Protein AF-A0AA35NRB8-F1 (afdb_monomer)

Orga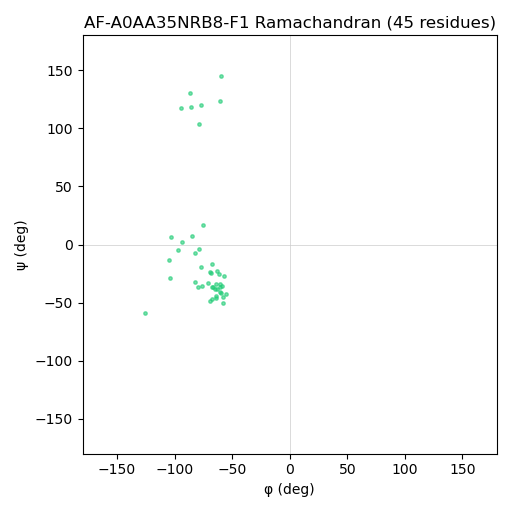nism: Saccharomyces uvarum (NCBI: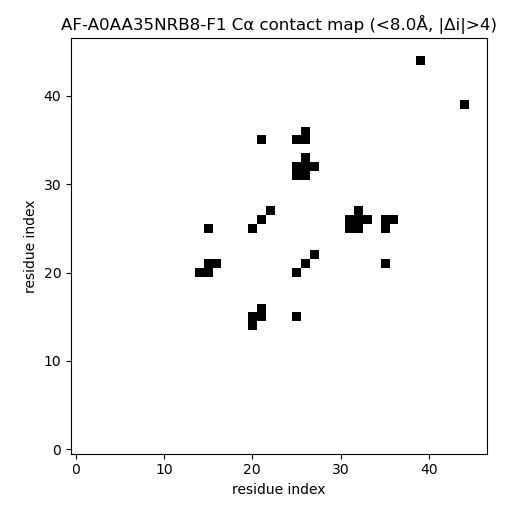txid230603)

pLDDT: mean 82.0, std 6.8, range [60.19, 91.19]

Mean predicted aligned error: 6.52 Å

Nearest PDB structures (foldseek):
  9etz-assembly1_U  TM=9.770E-01  e=6.422E-07  Saccharomyces cerevisiae
  6hu9-assembly1_J  TM=9.763E-01  e=2.079E-06  Saccharomyces cerevisiae S288C
  6t15-assembly1_J  TM=9.533E-01  e=3.327E-06  Saccharomyces cerevisiae S288C
  8ab6-assembly1_J  TM=8.588E-01  e=1.698E-02  Yarrowia lipolytica
  8q1b-assembly1_U  TM=8.627E-01  e=4.348E-02  Schizosaccharomyces pombe

Structure (mmCIF, N/CA/C/O backbone):
data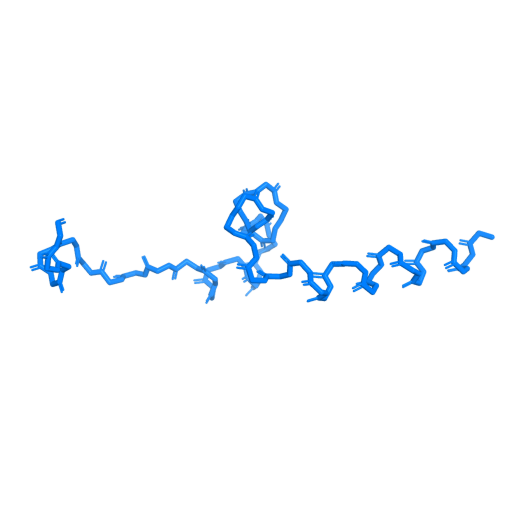_AF-A0AA35NRB8-F1
#
_entry.id   AF-A0AA35NRB8-F1
#
loop_
_atom_site.group_PDB
_atom_site.id
_atom_site.type_symbol
_atom_site.label_atom_id
_atom_site.label_alt_id
_atom_site.label_comp_id
_atom_site.label_asym_id
_atom_site.label_entity_id
_atom_site.label_seq_id
_atom_site.pdbx_PDB_ins_code
_atom_site.Cartn_x
_atom_site.Cartn_y
_atom_site.Cartn_z
_atom_site.occupancy
_atom_site.B_iso_or_equiv
_atom_site.auth_seq_id
_atom_site.auth_comp_id
_atom_site.auth_asym_id
_atom_site.auth_atom_id
_atom_site.pdbx_PDB_model_num
ATOM 1 N N . MET A 1 1 ? 20.397 2.727 -12.254 1.00 62.38 1 MET A N 1
ATOM 2 C CA . MET A 1 1 ? 19.310 3.129 -11.328 1.00 62.38 1 MET A CA 1
ATOM 3 C C . MET A 1 1 ? 17.977 2.437 -11.632 1.00 62.38 1 MET A C 1
ATOM 5 O O . MET A 1 1 ? 17.296 2.076 -10.686 1.00 62.38 1 MET A O 1
ATOM 9 N N . LEU A 1 2 ? 17.630 2.170 -12.901 1.00 85.81 2 LEU A N 1
ATOM 10 C CA . LEU A 1 2 ? 16.359 1.524 -13.293 1.00 85.81 2 LEU A CA 1
ATOM 11 C C . LEU A 1 2 ? 16.094 0.164 -12.620 1.00 85.81 2 LEU A C 1
ATOM 13 O O . LEU A 1 2 ? 14.997 -0.074 -12.132 1.00 85.81 2 LEU A O 1
ATOM 17 N N . TRP A 1 3 ? 17.114 -0.690 -12.513 1.00 86.62 3 TRP A N 1
ATOM 18 C CA . TRP A 1 3 ? 16.996 -1.997 -11.857 1.00 86.62 3 TRP A CA 1
ATOM 19 C C . TRP A 1 3 ? 16.681 -1.920 -10.359 1.00 86.62 3 TRP A C 1
ATOM 21 O O . TRP A 1 3 ? 15.941 -2.756 -9.858 1.00 86.62 3 TRP A O 1
ATOM 31 N N . GLY A 1 4 ? 17.187 -0.895 -9.662 1.00 89.69 4 GLY A N 1
ATOM 32 C CA . GLY A 1 4 ? 16.867 -0.671 -8.249 1.00 89.69 4 GLY A CA 1
ATOM 33 C C . GLY A 1 4 ? 15.428 -0.192 -8.042 1.00 89.69 4 GLY A C 1
ATOM 34 O O . GLY A 1 4 ? 14.789 -0.557 -7.064 1.00 89.69 4 GLY A O 1
ATOM 35 N N . GLY A 1 5 ? 14.892 0.584 -8.990 1.00 89.75 5 GLY A N 1
ATOM 36 C CA . GLY A 1 5 ? 13.472 0.934 -9.002 1.00 89.75 5 GLY A CA 1
ATOM 37 C C . GLY A 1 5 ? 12.596 -0.287 -9.277 1.00 89.75 5 GLY A C 1
ATOM 38 O O . GLY A 1 5 ? 11.654 -0.539 -8.536 1.00 89.75 5 GLY A O 1
ATOM 39 N N . ALA A 1 6 ? 12.938 -1.088 -10.290 1.00 91.19 6 ALA A N 1
ATOM 40 C CA . ALA A 1 6 ? 1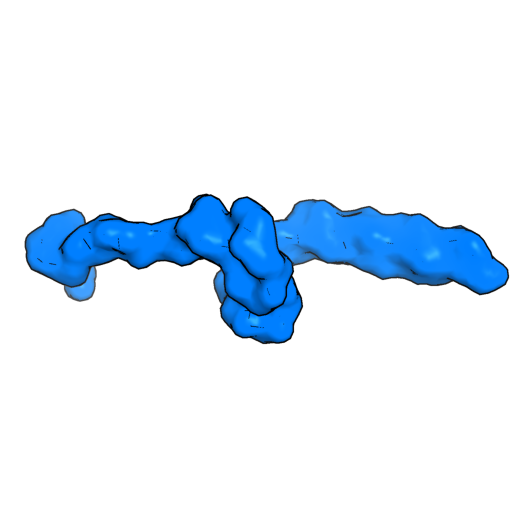2.190 -2.295 -10.642 1.00 91.19 6 ALA A CA 1
ATOM 41 C C . ALA A 1 6 ? 12.130 -3.311 -9.488 1.00 91.19 6 ALA A C 1
ATOM 43 O O . ALA A 1 6 ? 11.063 -3.855 -9.209 1.00 91.19 6 ALA A O 1
ATOM 44 N N . SER A 1 7 ? 13.240 -3.526 -8.772 1.00 91.12 7 SER A N 1
ATOM 45 C CA . SER A 1 7 ? 13.239 -4.396 -7.592 1.00 91.12 7 SER A CA 1
ATOM 46 C C . SER A 1 7 ? 12.414 -3.821 -6.437 1.00 91.12 7 SER A C 1
ATOM 48 O O . SER A 1 7 ? 11.718 -4.580 -5.767 1.00 91.12 7 SER A O 1
ATOM 50 N N . MET A 1 8 ? 12.426 -2.498 -6.231 1.00 87.94 8 MET A N 1
ATOM 51 C CA . MET A 1 8 ? 11.592 -1.829 -5.223 1.00 87.94 8 MET A CA 1
ATOM 52 C C . MET A 1 8 ? 10.095 -1.965 -5.533 1.00 87.94 8 MET A C 1
ATOM 54 O O . MET A 1 8 ? 9.314 -2.304 -4.650 1.00 87.94 8 MET A O 1
ATOM 58 N N . PHE A 1 9 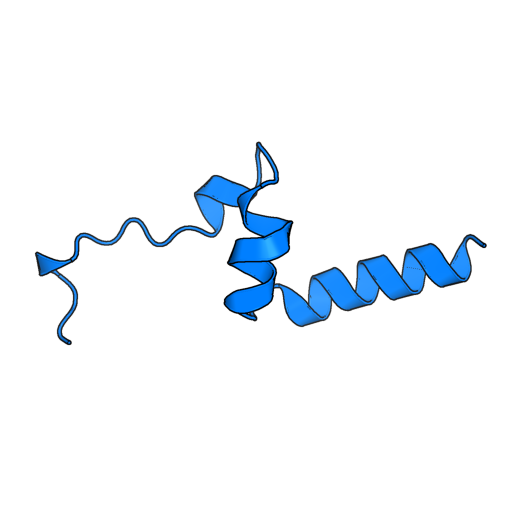? 9.689 -1.771 -6.791 1.00 88.38 9 PHE A N 1
ATOM 59 C CA . PHE A 1 9 ? 8.306 -2.009 -7.212 1.00 88.38 9 PHE A CA 1
ATOM 60 C C . PHE A 1 9 ? 7.908 -3.480 -7.058 1.00 88.38 9 PHE A C 1
ATOM 62 O O . PHE A 1 9 ? 6.804 -3.763 -6.600 1.00 88.38 9 PHE A O 1
ATOM 69 N N . GLY A 1 10 ? 8.815 -4.416 -7.355 1.00 89.19 10 GLY A N 1
ATOM 70 C CA . GLY A 1 10 ? 8.603 -5.835 -7.064 1.00 89.19 10 GLY A CA 1
ATOM 71 C C . GLY A 1 10 ? 8.359 -6.086 -5.574 1.00 89.19 10 GLY A C 1
ATOM 72 O O . GLY A 1 10 ? 7.404 -6.767 -5.214 1.00 89.19 10 GLY A O 1
ATOM 73 N N . LEU A 1 11 ? 9.161 -5.479 -4.696 1.00 89.44 11 LEU A N 1
ATOM 74 C CA . LEU A 1 11 ? 8.974 -5.577 -3.247 1.00 89.44 11 LEU A CA 1
ATOM 75 C C . LEU A 1 11 ? 7.610 -5.031 -2.806 1.00 89.44 11 LEU A C 1
ATOM 77 O O . LEU A 1 11 ? 6.984 -5.619 -1.923 1.00 89.44 11 LEU A O 1
ATOM 81 N N . PHE A 1 12 ? 7.114 -3.966 -3.438 1.00 87.69 12 PHE A N 1
ATOM 82 C CA . PHE A 1 12 ? 5.783 -3.449 -3.134 1.00 87.69 12 PHE A CA 1
ATOM 83 C C . PHE A 1 12 ? 4.661 -4.430 -3.485 1.00 87.69 12 PHE A C 1
ATOM 85 O O . PHE A 1 12 ? 3.753 -4.609 -2.681 1.00 87.69 12 PHE A O 1
ATOM 92 N N . VAL A 1 13 ? 4.779 -5.154 -4.603 1.00 87.44 13 VAL A N 1
ATOM 93 C CA . VAL A 1 13 ? 3.835 -6.226 -4.967 1.00 87.44 13 VAL A CA 1
ATOM 94 C C . VAL A 1 13 ? 3.876 -7.370 -3.947 1.00 87.44 13 VAL A C 1
ATOM 96 O O . VAL A 1 13 ? 2.841 -7.817 -3.465 1.00 87.44 13 VAL A O 1
ATOM 99 N N . PHE A 1 14 ? 5.067 -7.827 -3.549 1.00 88.44 14 PHE A N 1
ATOM 100 C CA . PHE A 1 14 ? 5.190 -8.929 -2.581 1.00 88.44 14 PHE A CA 1
ATOM 101 C C . PHE A 1 14 ? 4.760 -8.556 -1.155 1.00 88.44 14 PHE A C 1
ATOM 103 O O . PHE A 1 14 ? 4.409 -9.437 -0.372 1.00 88.44 14 PHE A O 1
ATOM 110 N N . THR A 1 15 ? 4.794 -7.271 -0.798 1.00 88.00 15 THR A N 1
ATOM 111 C CA . THR A 1 15 ? 4.440 -6.785 0.547 1.00 88.00 15 THR A CA 1
ATOM 112 C C . THR A 1 15 ? 3.061 -6.133 0.611 1.00 88.00 15 THR A C 1
ATOM 114 O O . THR A 1 15 ? 2.684 -5.627 1.668 1.00 88.00 15 THR A O 1
ATOM 117 N N . GLU A 1 16 ? 2.283 -6.177 -0.472 1.00 82.25 16 GLU A N 1
ATOM 118 C CA . GLU A 1 16 ? 0.947 -5.578 -0.546 1.00 82.25 16 GLU A CA 1
ATOM 119 C C . GLU A 1 16 ? -0.005 -6.141 0.515 1.00 82.25 16 GLU A C 1
ATOM 121 O O . GLU A 1 16 ? -0.779 -5.390 1.091 1.00 82.25 16 GLU A O 1
ATOM 126 N N . GLY A 1 17 ? 0.092 -7.431 0.852 1.00 84.06 17 GLY A N 1
ATOM 127 C CA . GLY A 1 17 ? -0.733 -8.066 1.890 1.00 84.06 17 GLY A CA 1
ATOM 128 C C . GLY A 1 17 ? -0.291 -7.790 3.333 1.00 84.06 17 GLY A C 1
ATOM 129 O O . GLY A 1 17 ? -0.935 -8.256 4.271 1.00 84.06 17 GLY A O 1
ATOM 130 N N . TRP A 1 18 ? 0.817 -7.077 3.545 1.00 87.38 18 TRP A N 1
ATOM 131 C CA . TRP A 1 18 ? 1.333 -6.829 4.887 1.00 87.38 18 TRP A CA 1
ATOM 132 C C . TRP A 1 18 ? 0.663 -5.587 5.501 1.00 87.38 18 TRP A C 1
ATOM 134 O O . TRP A 1 18 ? 0.892 -4.473 5.018 1.00 87.38 18 TRP A O 1
ATOM 144 N N . PRO A 1 19 ? -0.069 -5.708 6.626 1.00 84.38 19 PRO A N 1
ATOM 145 C CA . PRO A 1 19 ? -0.925 -4.632 7.142 1.00 84.38 19 PRO A CA 1
ATOM 146 C C . PRO A 1 19 ? -0.147 -3.348 7.474 1.00 84.38 19 PRO A C 1
ATOM 148 O O . PRO A 1 19 ? -0.535 -2.250 7.094 1.00 84.38 19 PRO A O 1
ATOM 151 N N . LYS A 1 20 ? 1.043 -3.481 8.072 1.00 87.38 20 LYS A N 1
ATOM 152 C CA . LYS A 1 20 ? 1.930 -2.341 8.367 1.00 87.38 20 LYS A CA 1
ATOM 153 C C . LYS A 1 20 ? 2.380 -1.559 7.122 1.00 87.38 20 LYS A C 1
ATOM 155 O O . LYS A 1 20 ? 2.568 -0.350 7.212 1.00 87.38 20 LYS A O 1
ATOM 160 N N . PHE A 1 21 ? 2.578 -2.223 5.980 1.00 86.50 21 PHE A N 1
ATOM 161 C CA . PHE A 1 21 ? 2.957 -1.552 4.732 1.00 86.50 21 PHE A CA 1
ATOM 162 C C . PHE A 1 21 ? 1.735 -0.967 4.017 1.00 86.50 21 PHE A C 1
ATOM 164 O O . PHE A 1 21 ? 1.841 0.116 3.440 1.00 86.50 21 PHE A O 1
ATOM 171 N N . GLN A 1 22 ? 0.569 -1.610 4.137 1.00 84.44 22 GLN A N 1
ATOM 172 C CA . GLN A 1 22 ? -0.703 -1.032 3.700 1.00 84.44 22 GLN A CA 1
ATOM 173 C C . GLN A 1 22 ? -0.978 0.301 4.394 1.00 84.44 22 GLN A C 1
ATOM 175 O O . GLN A 1 22 ? -1.195 1.297 3.711 1.00 84.44 22 GLN A O 1
ATOM 180 N N . ASP A 1 23 ? -0.870 0.362 5.720 1.00 85.69 23 ASP A N 1
ATOM 181 C CA . ASP A 1 23 ? -1.125 1.595 6.479 1.00 85.69 23 ASP A CA 1
ATOM 182 C C . ASP A 1 23 ? -0.074 2.687 6.214 1.00 85.69 23 ASP A C 1
ATOM 184 O O . ASP A 1 23 ? -0.387 3.880 6.155 1.00 85.69 23 ASP A O 1
ATOM 188 N N . ALA A 1 24 ? 1.191 2.294 6.040 1.00 84.38 24 ALA A N 1
ATOM 189 C CA . ALA A 1 24 ? 2.287 3.240 5.856 1.00 84.38 24 ALA A CA 1
ATOM 190 C C . ALA A 1 24 ? 2.383 3.801 4.427 1.00 84.38 24 ALA A C 1
ATOM 192 O O . ALA A 1 24 ? 2.742 4.971 4.266 1.00 84.38 24 ALA A O 1
ATOM 193 N N . ILE A 1 25 ? 2.095 2.986 3.406 1.00 84.62 25 ILE A N 1
ATOM 194 C CA . ILE A 1 25 ? 2.390 3.293 1.998 1.00 84.62 25 ILE A CA 1
ATOM 195 C C . ILE A 1 25 ? 1.131 3.184 1.132 1.00 84.62 25 ILE A C 1
ATOM 197 O O . ILE A 1 25 ? 0.742 4.170 0.507 1.00 84.62 25 ILE A O 1
ATOM 201 N N . TYR A 1 26 ? 0.479 2.019 1.088 1.00 83.31 26 TYR A N 1
ATOM 202 C CA . TYR A 1 26 ? -0.515 1.727 0.043 1.00 83.31 26 TYR A CA 1
ATOM 203 C C . TYR A 1 26 ? -1.867 2.425 0.251 1.00 83.31 26 TYR A C 1
ATOM 205 O O . TYR A 1 26 ? -2.451 2.917 -0.712 1.00 83.31 26 TYR A O 1
ATOM 213 N N . LYS A 1 27 ? -2.326 2.588 1.498 1.00 83.19 27 LYS A N 1
ATOM 214 C CA . LYS A 1 27 ? -3.579 3.292 1.833 1.00 83.19 27 LYS A CA 1
ATOM 215 C C . LYS A 1 27 ? -3.551 4.793 1.543 1.00 83.19 27 LYS A C 1
ATOM 217 O O . LYS A 1 27 ? -4.592 5.426 1.421 1.00 83.19 27 LYS A O 1
ATOM 222 N N . LYS A 1 28 ? -2.361 5.374 1.368 1.00 84.12 28 LYS A N 1
ATOM 223 C CA . LYS A 1 28 ? -2.190 6.793 1.007 1.00 84.12 28 LYS A CA 1
ATOM 224 C C . LYS A 1 28 ? -2.338 7.050 -0.495 1.00 84.12 28 LYS A C 1
ATOM 226 O O . LYS A 1 28 ? -2.329 8.206 -0.913 1.00 84.12 28 LYS A O 1
ATOM 231 N N . ILE A 1 29 ? -2.442 6.001 -1.313 1.00 83.88 29 ILE A N 1
ATOM 232 C CA . ILE A 1 29 ? -2.604 6.129 -2.762 1.00 83.88 29 ILE A CA 1
ATOM 233 C C . ILE A 1 29 ? -4.068 6.516 -3.048 1.00 83.88 29 ILE A C 1
ATOM 235 O O . ILE A 1 29 ? -4.955 5.727 -2.732 1.00 83.88 29 ILE A O 1
ATOM 239 N N . PRO A 1 30 ? -4.356 7.671 -3.684 1.00 74.38 30 PRO A N 1
ATOM 240 C CA . PRO A 1 30 ? -5.719 8.215 -3.784 1.00 74.38 30 PRO A CA 1
ATOM 241 C C . PRO A 1 30 ? -6.765 7.294 -4.428 1.00 74.38 30 PRO A C 1
ATOM 243 O O . PRO A 1 30 ? -7.948 7.426 -4.140 1.00 74.38 30 PRO A O 1
ATOM 246 N N . LEU A 1 31 ? -6.340 6.379 -5.307 1.00 78.44 31 LEU A N 1
ATOM 247 C CA . LEU A 1 31 ? -7.233 5.461 -6.026 1.00 78.44 31 LEU A CA 1
ATOM 248 C C . LEU A 1 31 ? -7.221 4.026 -5.479 1.00 78.44 31 LEU A C 1
ATOM 250 O O . LEU A 1 31 ? -8.221 3.331 -5.603 1.00 78.44 31 LEU A O 1
ATOM 254 N N . LEU A 1 32 ? -6.104 3.579 -4.897 1.00 79.31 32 LEU A N 1
ATOM 255 C CA . LEU A 1 32 ? -5.907 2.190 -4.446 1.00 79.31 32 LEU A CA 1
ATOM 256 C C . LEU A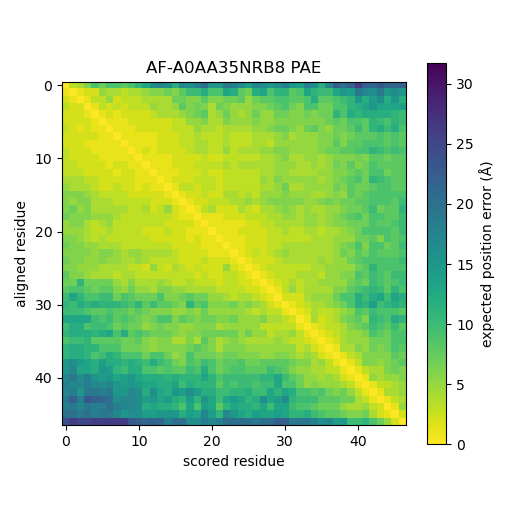 1 32 ? -5.991 2.039 -2.923 1.00 79.31 32 LEU A C 1
ATOM 258 O O . LEU A 1 32 ? -6.082 0.932 -2.405 1.00 79.31 32 LEU A O 1
ATOM 262 N N . GLY A 1 33 ? -5.951 3.145 -2.184 1.00 72.56 33 GLY A N 1
ATOM 263 C CA . GLY A 1 33 ? -6.032 3.115 -0.734 1.00 72.56 33 GLY A CA 1
ATOM 264 C C . GLY A 1 33 ? -7.406 2.706 -0.204 1.00 72.56 33 GLY A C 1
ATOM 265 O O . GLY A 1 33 ? -7.466 1.769 0.591 1.00 72.56 33 GLY A O 1
ATOM 266 N N . PRO A 1 34 ? -8.512 3.302 -0.695 1.00 76.62 34 PRO A N 1
ATOM 267 C CA . PRO A 1 34 ? -9.858 2.953 -0.240 1.00 76.62 34 PRO A CA 1
ATOM 268 C C . PRO A 1 34 ? -10.250 1.4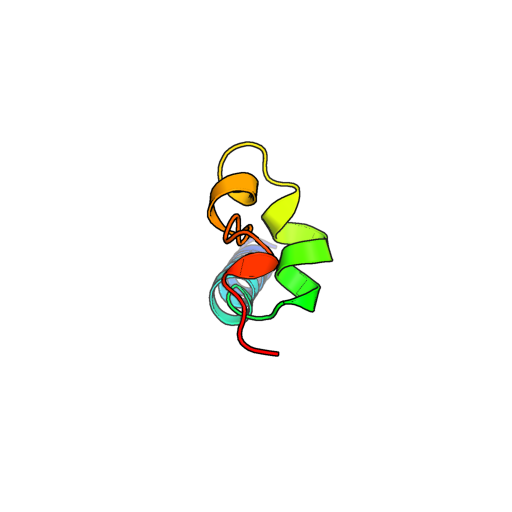93 -0.510 1.00 76.62 34 PRO A C 1
ATOM 270 O O . PRO A 1 34 ? -11.086 0.952 0.207 1.00 76.62 34 PRO A O 1
ATOM 273 N N . THR A 1 35 ? -9.646 0.845 -1.517 1.00 77.44 35 THR A N 1
ATOM 274 C CA . THR A 1 35 ? -9.881 -0.575 -1.844 1.00 77.44 35 THR A CA 1
ATOM 275 C C . THR A 1 35 ? -9.169 -1.545 -0.902 1.00 77.44 35 THR A C 1
ATOM 277 O O . THR A 1 35 ? -9.538 -2.713 -0.848 1.00 77.44 35 THR A O 1
ATOM 280 N N . LEU A 1 36 ? -8.143 -1.080 -0.184 1.00 76.12 36 LEU A N 1
ATOM 281 C CA . LEU A 1 36 ? -7.365 -1.872 0.777 1.00 76.12 36 LEU A CA 1
ATOM 282 C C . LEU A 1 36 ? -7.853 -1.679 2.221 1.00 76.12 36 LEU A C 1
ATOM 284 O O . LEU A 1 36 ? -7.331 -2.301 3.147 1.00 76.12 36 LEU A O 1
ATOM 288 N N . GLU A 1 37 ? -8.814 -0.784 2.436 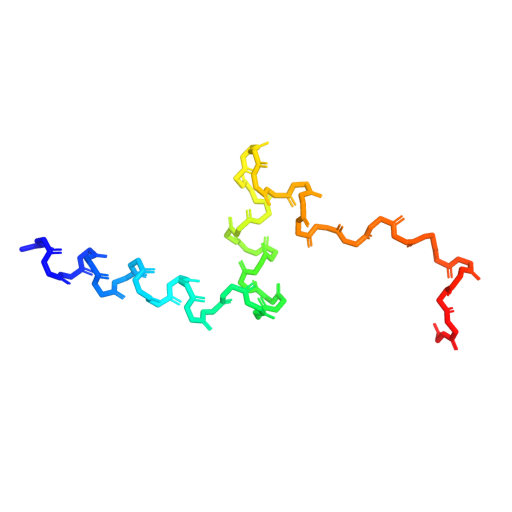1.00 77.81 37 GLU A N 1
ATOM 289 C CA . GLU A 1 37 ? -9.444 -0.580 3.732 1.00 77.81 37 GLU A CA 1
ATOM 290 C C . GLU A 1 37 ? -10.607 -1.548 3.917 1.00 77.81 37 GLU A C 1
ATOM 292 O O . GLU A 1 37 ? -11.477 -1.697 3.061 1.00 77.81 37 GLU A O 1
ATOM 297 N N . ASP A 1 38 ? -10.610 -2.212 5.068 1.00 76.56 38 ASP A N 1
ATOM 298 C CA . ASP 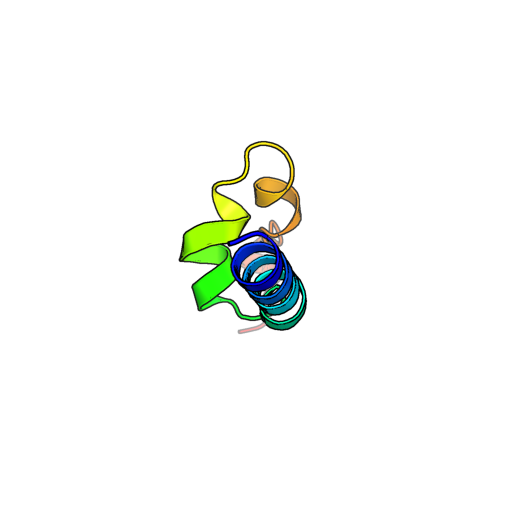A 1 38 ? -11.733 -3.029 5.479 1.00 76.56 38 ASP A CA 1
ATOM 299 C C . ASP A 1 38 ? -12.840 -2.125 6.037 1.00 76.56 38 ASP A C 1
ATOM 301 O O . ASP A 1 38 ? -12.745 -1.629 7.161 1.00 76.56 38 ASP A O 1
ATOM 305 N N . HIS A 1 39 ? -13.887 -1.920 5.238 1.00 75.81 39 HIS A N 1
ATOM 306 C CA . HIS A 1 39 ? -15.086 -1.162 5.616 1.00 75.81 39 HIS A CA 1
ATOM 307 C C . HIS A 1 39 ? -16.122 -2.020 6.353 1.00 75.81 39 HIS A C 1
ATOM 309 O O . HIS A 1 39 ? -17.232 -1.549 6.600 1.00 75.81 39 HIS A O 1
ATOM 315 N N . THR A 1 40 ? -15.793 -3.273 6.696 1.00 77.19 40 THR A N 1
ATOM 316 C CA . THR A 1 40 ? -16.705 -4.141 7.448 1.00 77.19 40 THR A CA 1
ATOM 317 C C . THR A 1 40 ? -17.001 -3.496 8.802 1.00 77.19 40 THR A C 1
ATOM 319 O O . THR A 1 40 ? -16.056 -3.206 9.557 1.00 77.19 40 THR A O 1
ATOM 322 N N . PRO A 1 41 ? -18.285 -3.252 9.123 1.00 78.81 41 PRO A N 1
ATOM 323 C CA . PRO A 1 41 ? -18.658 -2.617 10.371 1.00 78.81 41 PRO A CA 1
ATOM 324 C C . PRO A 1 41 ? -18.164 -3.461 11.554 1.00 78.81 41 PRO A C 1
ATOM 326 O O . PRO A 1 41 ? -18.135 -4.691 11.483 1.00 78.81 41 PRO A O 1
ATOM 329 N N . PRO A 1 42 ? -17.747 -2.815 12.653 1.00 74.62 42 PRO A N 1
ATOM 330 C CA . PRO A 1 42 ? -17.185 -3.513 13.806 1.00 74.62 42 PRO A CA 1
ATOM 331 C C . PRO A 1 42 ? -18.193 -4.456 14.477 1.00 74.62 42 PRO A C 1
ATOM 333 O O . PRO A 1 42 ? -17.783 -5.406 15.127 1.00 74.62 42 PRO A O 1
ATOM 336 N N . GLU A 1 43 ? -19.494 -4.218 14.288 1.00 73.94 43 GLU A N 1
ATOM 337 C CA . GLU A 1 43 ? -20.589 -5.052 14.802 1.00 73.94 43 GLU A CA 1
ATOM 338 C C . GLU A 1 43 ? -20.663 -6.434 14.126 1.00 73.94 43 GLU A C 1
ATOM 340 O O . GLU A 1 43 ? -21.123 -7.389 14.748 1.00 73.94 43 GLU A O 1
ATOM 345 N N . ASP A 1 44 ? -20.147 -6.562 12.898 1.00 77.56 44 ASP A N 1
ATOM 346 C CA . ASP A 1 44 ? -20.102 -7.819 12.135 1.00 77.56 44 ASP A CA 1
ATOM 347 C C . ASP A 1 44 ? -18.775 -8.582 12.334 1.00 77.56 44 ASP A C 1
ATOM 349 O O . ASP A 1 44 ? -18.549 -9.635 11.728 1.00 77.56 44 ASP A O 1
ATOM 353 N N . LYS A 1 45 ? -17.870 -8.066 13.180 1.00 76.81 45 LYS A N 1
ATOM 354 C CA . LYS A 1 45 ? -16.580 -8.697 13.486 1.00 76.81 45 LYS A CA 1
ATOM 355 C C . LYS A 1 45 ? -16.715 -9.542 14.760 1.00 76.81 45 LYS A C 1
ATOM 357 O O . LYS A 1 45 ? -16.971 -8.991 15.824 1.00 76.81 45 LYS A O 1
ATOM 362 N N . PRO A 1 46 ? -16.514 -10.872 14.696 1.00 81.19 46 PRO A N 1
ATOM 363 C CA . PRO A 1 46 ? -16.761 -11.779 15.822 1.00 81.19 46 PRO A CA 1
ATOM 364 C C . PRO A 1 46 ? -15.698 -11.729 16.938 1.00 81.19 46 PRO A C 1
ATOM 366 O O . PRO A 1 46 ? -15.619 -12.672 17.724 1.00 81.19 46 PRO A O 1
ATOM 369 N N . ASN A 1 47 ? -14.855 -10.691 16.994 1.00 60.19 47 ASN A N 1
ATOM 370 C CA . ASN A 1 47 ? -13.670 -10.642 17.854 1.00 60.19 47 ASN A CA 1
ATOM 371 C C . ASN A 1 47 ? -13.613 -9.404 18.747 1.00 60.19 47 ASN A C 1
ATOM 373 O O . ASN A 1 47 ? -13.557 -8.292 18.180 1.00 60.19 47 ASN A O 1
#

Radius of gyration: 14.07 Å; Cα contacts (8 Å, |Δi|>4): 19; chains: 1; bounding box: 40×20×31 Å

Secondary structure (DSSP, 8-state):
-HHHHHHHHHHHHHTTT-HHHHHHTGGGSTTTTTTSS----GGG---

Solvent-accessible surface area (backbone atoms only — not comparable to full-atom values): 3010 Å² total; per-residue (Å²): 112,68,69,62,50,54,51,51,56,48,49,49,65,77,40,56,87,37,67,74,47,26,71,74,54,47,47,74,36,91,82,58,8,73,78,72,52,82,80,71,56,75,89,79,47,98,120

InterPro domains:
  IPR019182 Cytochrome b-c1 complex subunit 10, fungi [PF09796] (1-46)
  IPR019182 Cytochrome b-c1 complex subunit 10, fungi [PTHR28254] (2-46)

Foldseek 3Di:
DVVVVVVVVVVCVVCVPPVVCLVVPQLPPPPRNVVSDDPPDPVPPPD

Sequence (47 aa):
MLWGGASMFGLFVFTEGWPKFQDAIYKKIPLLGPTLEDHTPPEDKPN